Protein AF-A0A126P8B7-F1 (afdb_monomer)

Radius of gyration: 14.4 Å; Cα contacts (8 Å, |Δi|>4): 97; chains: 1; bounding box: 35×28×36 Å

Nearest PDB structures (foldseek):
  1cz9-assembly1_A-2  TM=8.798E-01  e=7.167E-05  Avian sarcoma virus
  5ejk-assembly1_B  TM=8.290E-01  e=5.301E-04  Rous sarcoma virus - Prague C
  5ejk-assembly1_E  TM=7.819E-01  e=6.008E-04  Rous sarcoma virus - Prague C
  3o4n-assembly1_A  TM=8.820E-01  e=1.971E-03  Rous sarcoma virus
  1czb-assembly1_A-2  TM=8.276E-01  e=3.684E-03  Avian sarcoma virus

Mean predicted aligned error: 3.89 Å

pLDDT: mean 91.18, std 6.67, range [53.75, 97.75]

Secondary structure (DSSP, 8-state):
-B-TTT--B------S---HHHHHHHHHHHHHHH---SEEEE-S-TTTSSHHHHHHHHHHT-EEEEPPTT-GGGGHHHHHHHHHHIIIIITTS--SSHHHHHHHHTT-

Foldseek 3Di:
DADPPPRDDLADDDDPDCALVNVLVVVVVSCVVVNQDQEDEDEPDCSLPDPSNVVSCVVSNYHYHYDDPPCCVVVVSVVVVVVCCCVVPVVVDDDPDPVVVVVVRVVD

Structure (mmCIF, N/CA/C/O backbone):
data_AF-A0A126P8B7-F1
#
_entry.id   AF-A0A126P8B7-F1
#
loop_
_atom_site.group_PDB
_atom_site.id
_atom_site.type_symbol
_atom_site.label_atom_id
_atom_site.label_alt_id
_atom_site.label_comp_id
_atom_site.label_asym_id
_atom_site.label_entity_id
_atom_site.label_seq_id
_atom_site.pdbx_PDB_ins_code
_atom_site.Cartn_x
_atom_site.Cartn_y
_atom_site.Cartn_z
_atom_site.occupancy
_atom_site.B_iso_or_equiv
_atom_site.auth_seq_id
_atom_site.auth_comp_id
_atom_site.auth_asym_id
_atom_site.auth_atom_id
_atom_site.pdbx_PDB_model_num
ATOM 1 N N . MET A 1 1 ? 0.661 -4.689 -1.214 1.00 89.94 1 MET A N 1
ATOM 2 C CA . MET A 1 1 ? -0.218 -4.990 -0.073 1.00 89.94 1 MET A CA 1
ATOM 3 C C . MET A 1 1 ? 0.000 -6.434 0.314 1.00 89.94 1 MET A C 1
ATOM 5 O O . MET A 1 1 ? 0.021 -7.289 -0.563 1.00 89.94 1 MET A O 1
ATOM 9 N N . LEU A 1 2 ? 0.225 -6.673 1.599 1.00 93.25 2 LEU A N 1
ATOM 10 C CA . LEU A 1 2 ? 0.482 -7.991 2.166 1.00 93.25 2 LEU A CA 1
ATOM 11 C C . LEU A 1 2 ? -0.589 -8.255 3.226 1.00 93.25 2 LEU A C 1
ATOM 13 O O . LEU A 1 2 ? -0.939 -7.331 3.962 1.00 93.25 2 LEU A O 1
ATOM 17 N N . ASP A 1 3 ? -1.083 -9.482 3.294 1.00 91.81 3 ASP A N 1
ATOM 18 C CA . ASP A 1 3 ? -1.909 -9.958 4.399 1.00 91.81 3 ASP A CA 1
ATOM 19 C C . ASP A 1 3 ? -1.017 -10.273 5.615 1.00 91.81 3 ASP A C 1
ATOM 21 O O . ASP A 1 3 ? 0.038 -10.897 5.477 1.00 91.81 3 ASP A O 1
ATOM 25 N N . ASP A 1 4 ? -1.397 -9.802 6.804 1.00 89.00 4 ASP A N 1
ATOM 26 C CA . ASP A 1 4 ? -0.570 -9.924 8.014 1.00 89.00 4 ASP A CA 1
ATOM 27 C C . ASP A 1 4 ? -0.703 -11.293 8.705 1.00 89.00 4 ASP A C 1
ATOM 29 O O . ASP A 1 4 ? 0.209 -11.696 9.428 1.00 89.00 4 ASP A O 1
ATOM 33 N N . ASP A 1 5 ? -1.807 -12.014 8.477 1.00 87.94 5 ASP A N 1
ATOM 34 C CA . ASP A 1 5 ? -2.090 -13.311 9.099 1.00 87.94 5 ASP A CA 1
ATOM 35 C C . ASP A 1 5 ? -1.352 -14.432 8.362 1.00 87.94 5 ASP A C 1
ATOM 37 O O . ASP A 1 5 ? -0.517 -15.143 8.930 1.00 87.94 5 ASP A O 1
ATOM 41 N N . ASN A 1 6 ? -1.589 -14.540 7.054 1.00 89.50 6 ASN A N 1
ATOM 42 C CA . ASN A 1 6 ? -1.059 -15.636 6.242 1.00 89.50 6 ASN A CA 1
ATOM 43 C C . ASN A 1 6 ? 0.162 -15.246 5.387 1.00 89.50 6 ASN A C 1
ATOM 45 O O . ASN A 1 6 ? 0.738 -16.103 4.713 1.00 89.50 6 ASN A O 1
ATOM 49 N N . ARG A 1 7 ? 0.590 -13.974 5.432 1.00 88.94 7 ARG A N 1
ATOM 50 C CA . ARG A 1 7 ? 1.718 -13.423 4.652 1.00 88.94 7 ARG A CA 1
ATOM 51 C C . ARG A 1 7 ? 1.538 -13.526 3.136 1.00 88.94 7 ARG A C 1
ATOM 53 O O . ARG A 1 7 ? 2.526 -13.509 2.400 1.00 88.94 7 ARG A O 1
ATOM 60 N N . GLN A 1 8 ? 0.302 -13.628 2.657 1.00 91.38 8 GLN A N 1
ATOM 61 C CA . GLN A 1 8 ? -0.005 -13.628 1.235 1.00 91.38 8 GLN A CA 1
ATOM 62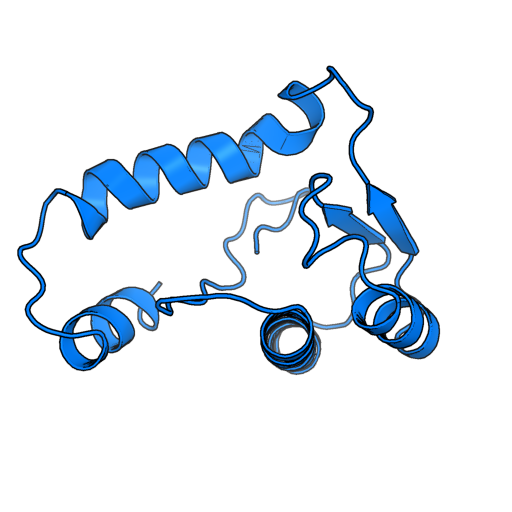 C C . GLN A 1 8 ? 0.231 -12.238 0.640 1.00 91.38 8 GLN A C 1
ATOM 64 O O . GLN A 1 8 ? -0.193 -11.217 1.187 1.00 91.38 8 GLN A O 1
ATOM 69 N N . LEU A 1 9 ? 0.886 -12.192 -0.519 1.00 91.62 9 LEU A N 1
ATOM 70 C CA . LEU A 1 9 ? 0.930 -10.985 -1.331 1.00 91.62 9 LEU A CA 1
ATOM 71 C C . LEU A 1 9 ? -0.417 -10.809 -2.036 1.00 91.62 9 LEU A C 1
ATOM 73 O O . LEU A 1 9 ? -0.832 -11.674 -2.799 1.00 91.62 9 LEU A O 1
ATOM 77 N N . LEU A 1 10 ? -1.091 -9.692 -1.769 1.00 92.06 10 LEU A N 1
ATOM 78 C CA . LEU A 1 10 ? -2.387 -9.371 -2.377 1.00 92.06 10 LEU A CA 1
ATOM 79 C C . LEU A 1 10 ? -2.227 -8.528 -3.645 1.00 92.06 10 LEU A C 1
ATOM 81 O O . LEU A 1 10 ? -3.063 -8.555 -4.535 1.00 92.06 10 LEU A O 1
ATOM 85 N N . GLY A 1 11 ? -1.143 -7.762 -3.746 1.00 91.25 11 GLY A N 1
ATOM 86 C CA . GLY A 1 11 ? -0.825 -7.064 -4.985 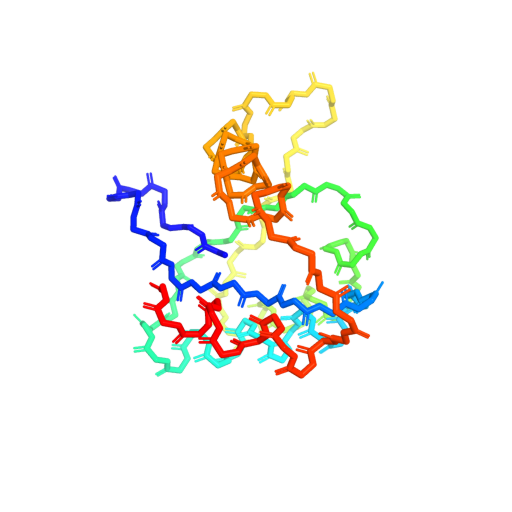1.00 91.25 11 GLY A CA 1
ATOM 87 C C . GLY A 1 11 ? 0.243 -6.000 -4.829 1.00 91.25 11 GLY A C 1
ATOM 88 O O . GLY A 1 11 ? 0.540 -5.535 -3.725 1.00 91.25 11 GLY A O 1
ATOM 89 N N . VAL A 1 12 ? 0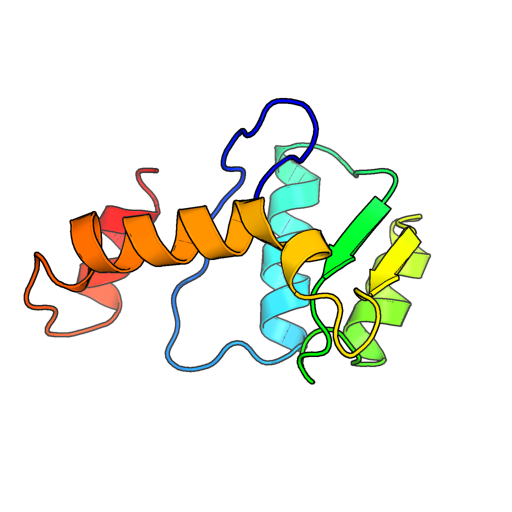.817 -5.590 -5.953 1.00 91.88 12 VAL A N 1
ATOM 90 C CA . VAL A 1 12 ? 1.871 -4.577 -6.029 1.00 91.88 12 VAL A CA 1
ATOM 91 C C . VAL A 1 12 ? 1.493 -3.558 -7.096 1.00 91.88 12 VAL A C 1
ATOM 93 O O . VAL A 1 12 ? 1.137 -3.917 -8.213 1.00 91.88 12 VAL A O 1
ATOM 96 N N . GLU A 1 13 ? 1.591 -2.276 -6.757 1.00 91.69 13 GLU A N 1
ATOM 97 C CA . GLU A 1 13 ? 1.416 -1.180 -7.709 1.00 91.69 13 GLU A CA 1
ATOM 98 C C . GLU A 1 13 ? 2.783 -0.560 -8.001 1.00 91.69 13 GLU A C 1
ATOM 100 O O . GLU A 1 13 ? 3.511 -0.207 -7.073 1.00 91.69 13 GLU A O 1
ATOM 105 N N . ILE A 1 14 ? 3.121 -0.412 -9.285 1.00 90.12 14 ILE A N 1
ATOM 106 C CA . ILE A 1 14 ? 4.348 0.264 -9.719 1.00 90.12 14 ILE A CA 1
ATOM 107 C C . ILE A 1 14 ? 4.013 1.471 -10.580 1.00 90.12 14 ILE A C 1
ATOM 109 O O . ILE A 1 14 ? 3.379 1.365 -11.637 1.00 90.12 14 ILE A O 1
ATOM 113 N N . ASP A 1 15 ? 4.532 2.613 -10.146 1.00 90.38 15 ASP A N 1
ATOM 114 C CA . ASP A 1 15 ? 4.491 3.868 -10.876 1.00 90.38 15 ASP A CA 1
ATOM 115 C C . ASP A 1 15 ? 5.660 4.775 -10.453 1.00 90.38 15 ASP A C 1
ATOM 117 O O . ASP A 1 15 ? 6.387 4.463 -9.510 1.00 90.38 15 ASP A O 1
ATOM 121 N N . PHE A 1 16 ? 5.848 5.902 -11.142 1.00 87.50 16 PHE A N 1
ATOM 122 C CA . PHE A 1 16 ? 6.860 6.898 -10.758 1.00 87.50 16 PHE A CA 1
ATOM 123 C C . PHE A 1 16 ? 6.490 7.650 -9.475 1.00 87.50 16 PHE A C 1
ATOM 125 O O . PHE A 1 16 ? 7.365 8.140 -8.765 1.00 87.50 16 PHE A O 1
ATOM 132 N N . SER A 1 17 ? 5.194 7.756 -9.183 1.00 90.00 17 SER A N 1
ATOM 133 C CA . SER A 1 17 ? 4.677 8.305 -7.936 1.00 90.00 17 SER A CA 1
ATOM 134 C C . SER A 1 17 ? 3.359 7.633 -7.565 1.00 90.00 17 SER A C 1
ATOM 136 O O . SER A 1 17 ? 2.568 7.249 -8.427 1.00 90.00 17 SER A O 1
ATOM 138 N N . LEU A 1 18 ? 3.111 7.504 -6.264 1.00 92.25 18 LEU A N 1
ATOM 139 C CA . LEU A 1 18 ? 1.888 6.915 -5.722 1.00 92.25 18 LEU A CA 1
ATOM 140 C C . LEU A 1 18 ? 1.160 7.949 -4.855 1.00 92.25 18 LEU A C 1
ATOM 142 O O . LEU A 1 18 ? 1.153 7.840 -3.633 1.00 92.25 18 LEU A O 1
ATOM 146 N N . PRO A 1 19 ? 0.550 8.987 -5.460 1.00 95.81 19 PRO A N 1
ATOM 147 C CA . PRO A 1 19 ? -0.259 9.926 -4.696 1.00 95.81 19 PRO A CA 1
ATOM 148 C C . PRO A 1 19 ? -1.450 9.202 -4.058 1.00 95.81 19 PRO A C 1
ATOM 150 O O . PRO A 1 19 ? -1.929 8.193 -4.578 1.00 95.81 19 PRO A O 1
ATOM 153 N N . ALA A 1 20 ? -2.009 9.781 -2.995 1.00 95.81 20 ALA A N 1
ATOM 154 C CA . ALA A 1 20 ? -3.160 9.234 -2.270 1.00 95.81 20 ALA A CA 1
ATOM 155 C C . ALA A 1 20 ? -4.310 8.747 -3.174 1.00 95.81 20 ALA A C 1
ATOM 157 O O . ALA A 1 20 ? -4.909 7.702 -2.937 1.00 95.81 20 ALA A O 1
ATOM 158 N N . ALA A 1 21 ? -4.613 9.483 -4.250 1.00 95.94 21 ALA A N 1
ATOM 159 C CA . ALA A 1 21 ? -5.653 9.095 -5.202 1.00 95.94 21 ALA A CA 1
ATOM 160 C C . ALA A 1 21 ? -5.354 7.768 -5.917 1.00 95.94 21 ALA A C 1
ATOM 162 O O . ALA A 1 21 ? -6.270 6.980 -6.148 1.00 95.94 21 ALA A O 1
ATOM 163 N N . ARG A 1 22 ? -4.082 7.516 -6.244 1.00 95.38 22 ARG A N 1
ATOM 164 C CA . ARG A 1 22 ? -3.642 6.263 -6.856 1.00 95.38 22 ARG A CA 1
ATOM 165 C C . ARG A 1 22 ? -3.680 5.122 -5.846 1.00 95.38 22 ARG A C 1
ATOM 167 O O . ARG A 1 22 ? -4.199 4.064 -6.179 1.00 95.38 22 ARG A O 1
ATOM 174 N N . VAL A 1 23 ? -3.232 5.369 -4.614 1.00 95.69 23 VAL A N 1
ATOM 175 C CA . VAL A 1 23 ? -3.303 4.395 -3.512 1.00 95.69 23 VAL A CA 1
ATOM 176 C C . VAL A 1 23 ? -4.742 3.931 -3.290 1.00 95.69 23 VAL A C 1
ATOM 178 O O . VAL A 1 23 ? -5.009 2.734 -3.335 1.00 95.69 23 VAL A O 1
ATOM 181 N N . VAL A 1 24 ? -5.689 4.864 -3.149 1.00 96.94 24 VAL A N 1
ATOM 182 C CA . VAL A 1 24 ? -7.117 4.546 -2.983 1.00 96.94 24 VAL A CA 1
ATOM 183 C C . VAL A 1 24 ? -7.663 3.732 -4.158 1.00 96.94 24 VAL A C 1
ATOM 185 O O . VAL A 1 24 ? -8.414 2.781 -3.950 1.00 96.94 24 VAL A O 1
ATOM 188 N N . GLN A 1 25 ? -7.276 4.060 -5.395 1.00 96.06 25 GLN A N 1
ATOM 189 C CA . GLN A 1 25 ? -7.700 3.298 -6.570 1.00 96.06 25 GLN A CA 1
ATOM 190 C C . GLN A 1 25 ? -7.192 1.851 -6.529 1.00 96.06 25 GLN A C 1
ATOM 192 O O . GLN A 1 25 ? -7.963 0.931 -6.797 1.00 96.06 25 GLN A O 1
ATOM 197 N N . THR A 1 26 ? -5.917 1.643 -6.199 1.00 95.00 26 THR A N 1
ATOM 198 C CA . THR A 1 26 ? -5.339 0.300 -6.073 1.00 95.00 26 THR A CA 1
ATOM 199 C C . THR A 1 26 ? -6.001 -0.471 -4.933 1.00 95.00 26 THR A C 1
ATOM 201 O O . THR A 1 26 ? -6.421 -1.604 -5.144 1.00 95.00 26 THR A O 1
ATOM 204 N N . LEU A 1 27 ? -6.170 0.142 -3.758 1.00 95.81 27 LEU A N 1
ATOM 205 C CA . LEU A 1 27 ? -6.819 -0.508 -2.616 1.00 95.81 27 LEU A CA 1
ATOM 206 C C . LEU A 1 27 ? -8.273 -0.883 -2.910 1.00 95.81 27 LEU A C 1
ATOM 208 O O . LEU A 1 27 ? -8.688 -1.975 -2.550 1.00 95.81 27 LEU A O 1
ATOM 212 N N . THR A 1 28 ? -9.021 -0.033 -3.620 1.00 96.88 28 THR A N 1
ATOM 213 C CA . THR A 1 28 ? -10.397 -0.351 -4.042 1.00 96.88 28 THR A CA 1
ATOM 214 C C . THR A 1 28 ? -10.427 -1.628 -4.882 1.00 96.88 28 THR A C 1
ATOM 216 O O . THR A 1 28 ? -11.181 -2.540 -4.574 1.00 96.88 28 THR A O 1
ATOM 219 N N . ARG A 1 29 ? -9.538 -1.752 -5.879 1.00 95.50 29 ARG A N 1
ATOM 220 C CA . ARG A 1 29 ? -9.455 -2.964 -6.715 1.00 95.50 29 ARG A CA 1
ATOM 221 C C . ARG A 1 29 ? -9.086 -4.210 -5.911 1.00 95.50 29 ARG A C 1
ATOM 223 O O . ARG A 1 29 ? -9.596 -5.288 -6.191 1.00 95.50 29 ARG A O 1
ATOM 230 N N . LEU A 1 30 ? -8.181 -4.070 -4.942 1.00 94.56 30 LEU A N 1
ATOM 231 C CA . LEU A 1 30 ? -7.777 -5.182 -4.081 1.00 94.56 30 LEU A CA 1
ATOM 232 C C . LEU A 1 30 ? -8.916 -5.621 -3.163 1.00 94.56 30 LEU A C 1
ATOM 234 O O . LEU A 1 30 ? -9.128 -6.819 -3.011 1.00 94.56 30 LEU A O 1
ATOM 238 N N . VAL A 1 31 ? -9.672 -4.673 -2.609 1.00 95.06 31 VAL A N 1
ATOM 239 C CA . VAL A 1 31 ? -10.877 -4.952 -1.818 1.00 95.06 31 VAL A CA 1
ATOM 240 C C . VAL A 1 31 ? -11.946 -5.639 -2.667 1.00 95.06 31 VAL A C 1
ATOM 242 O O . VAL A 1 31 ? -12.535 -6.615 -2.212 1.00 95.06 31 VAL A O 1
ATOM 245 N N . ASP A 1 32 ? -12.153 -5.201 -3.910 1.00 95.25 32 ASP A N 1
ATOM 246 C CA . ASP A 1 32 ? -13.112 -5.834 -4.823 1.00 95.25 32 ASP A CA 1
ATOM 247 C C . ASP A 1 32 ? -12.736 -7.295 -5.140 1.00 95.25 32 ASP A C 1
ATOM 249 O O . ASP A 1 32 ? -13.615 -8.140 -5.303 1.00 95.25 32 ASP A O 1
ATOM 253 N N . TYR A 1 33 ? -11.437 -7.604 -5.229 1.00 93.94 33 TYR A N 1
ATOM 254 C CA . TYR A 1 33 ? -10.950 -8.933 -5.613 1.00 93.94 33 TYR A CA 1
ATOM 255 C C . TYR A 1 33 ? -10.760 -9.895 -4.428 1.00 93.94 33 TYR A C 1
ATOM 257 O O . TYR A 1 33 ? -11.081 -11.077 -4.537 1.00 93.94 33 TYR A O 1
ATOM 265 N N . HIS A 1 34 ? -10.242 -9.410 -3.297 1.00 93.31 34 HIS A N 1
ATOM 266 C CA . HIS A 1 34 ? -9.913 -10.230 -2.122 1.00 93.31 34 HIS A CA 1
ATOM 267 C C . HIS A 1 34 ? -10.931 -10.116 -0.981 1.00 93.31 34 HIS A C 1
ATOM 269 O O . HIS A 1 34 ? -10.891 -10.914 -0.045 1.00 93.31 34 HIS A O 1
ATOM 275 N N . GLY A 1 35 ? -11.844 -9.147 -1.050 1.00 93.31 35 GLY A N 1
ATOM 276 C CA . GLY A 1 35 ? -12.749 -8.791 0.037 1.00 93.31 35 GLY A CA 1
ATOM 277 C C . GLY A 1 35 ? -12.222 -7.644 0.904 1.00 93.31 35 GLY A C 1
ATOM 278 O O . GLY A 1 35 ? -11.045 -7.281 0.879 1.00 93.31 35 GLY A O 1
ATOM 279 N N . CYS A 1 36 ? -13.131 -7.047 1.679 1.00 95.06 36 CYS A N 1
ATOM 280 C CA . CYS A 1 36 ? -12.830 -5.903 2.536 1.00 95.06 36 CYS A CA 1
ATOM 281 C C . CYS A 1 36 ? -12.191 -6.356 3.863 1.00 95.06 36 CYS A C 1
ATOM 283 O O . CYS A 1 36 ? -12.824 -7.120 4.600 1.00 95.06 36 CYS A O 1
ATOM 285 N N . PRO A 1 37 ? -10.967 -5.907 4.199 1.00 95.44 37 PRO A N 1
ATOM 286 C CA . PRO A 1 37 ? -10.345 -6.234 5.475 1.00 95.44 37 PRO A CA 1
ATOM 287 C C . PRO A 1 37 ? -10.962 -5.411 6.612 1.00 95.44 37 PRO A C 1
ATOM 289 O O . PRO A 1 37 ? -11.429 -4.295 6.411 1.00 95.44 37 PRO A O 1
ATOM 292 N N . ALA A 1 38 ? -10.885 -5.9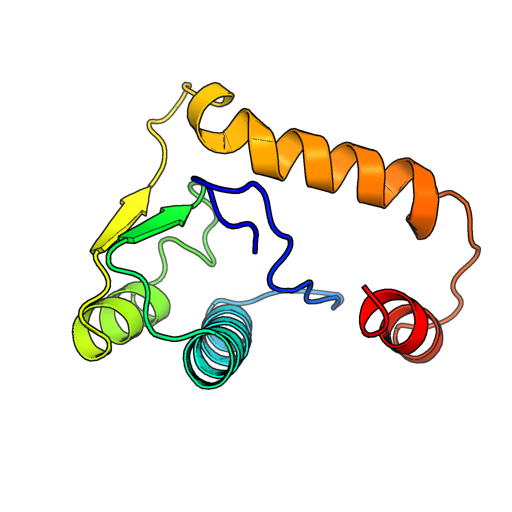06 7.848 1.00 95.75 38 ALA A N 1
ATOM 293 C CA . ALA A 1 38 ? -11.326 -5.121 9.006 1.00 95.75 38 ALA A CA 1
ATOM 294 C C . ALA A 1 38 ? -10.387 -3.936 9.308 1.00 95.75 38 ALA A C 1
ATOM 296 O O . ALA A 1 38 ? -10.816 -2.909 9.836 1.00 95.75 38 ALA A O 1
ATOM 297 N N . GLN A 1 39 ? -9.093 -4.086 9.008 1.00 95.69 39 GLN A N 1
ATOM 298 C CA . GLN A 1 39 ? -8.063 -3.105 9.339 1.00 95.69 39 GLN A CA 1
ATOM 299 C C . GLN A 1 39 ? -7.004 -3.013 8.239 1.00 95.69 39 GLN A C 1
ATOM 301 O O . GLN A 1 39 ? -6.667 -4.013 7.605 1.00 95.69 39 GLN A O 1
ATOM 306 N N . LEU A 1 40 ? -6.438 -1.820 8.056 1.00 95.50 40 LEU A N 1
ATOM 307 C CA . LEU A 1 40 ? -5.288 -1.574 7.190 1.00 95.50 40 LEU A CA 1
ATOM 308 C C . LEU A 1 40 ? -4.178 -0.915 8.007 1.00 95.50 40 LEU A C 1
ATOM 310 O O . LEU A 1 40 ? -4.371 0.172 8.550 1.00 95.50 40 LEU A O 1
ATOM 314 N N . ARG A 1 41 ? -3.003 -1.548 8.061 1.00 95.06 41 ARG A N 1
ATOM 315 C CA . ARG A 1 41 ? -1.815 -0.968 8.691 1.00 95.06 41 ARG A CA 1
ATOM 316 C C . ARG A 1 41 ? -0.924 -0.306 7.646 1.00 95.06 41 ARG A C 1
ATOM 318 O O . ARG A 1 41 ? -0.574 -0.943 6.655 1.00 95.06 41 ARG A O 1
ATOM 325 N N . THR A 1 42 ? -0.535 0.944 7.879 1.00 94.19 42 THR A N 1
ATOM 326 C CA . THR A 1 42 ? 0.343 1.707 6.976 1.00 94.19 42 THR A CA 1
ATOM 327 C C . THR A 1 42 ? 1.438 2.427 7.751 1.00 94.19 42 THR A C 1
ATOM 329 O O . THR A 1 42 ? 1.336 2.632 8.964 1.00 94.19 42 THR A O 1
ATOM 332 N N . ASP A 1 43 ? 2.491 2.841 7.050 1.00 91.56 43 ASP A N 1
ATOM 333 C CA . ASP A 1 43 ? 3.443 3.791 7.611 1.00 91.56 43 ASP A CA 1
ATOM 334 C C . ASP A 1 43 ? 2.857 5.218 7.653 1.00 91.56 43 ASP A C 1
ATOM 336 O O . ASP A 1 43 ? 1.666 5.437 7.411 1.00 91.56 43 ASP A O 1
ATOM 340 N N . ASN A 1 44 ? 3.703 6.184 8.008 1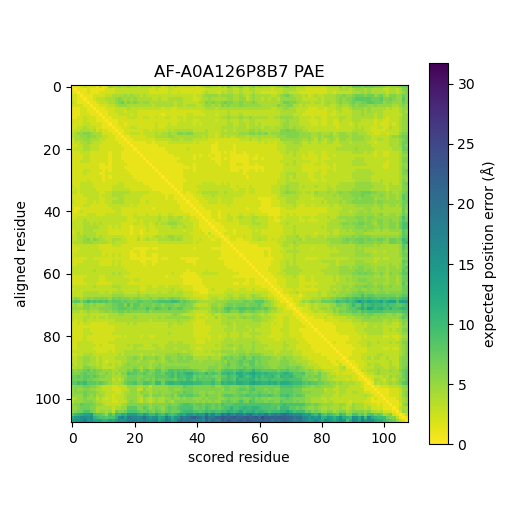.00 92.12 44 ASN A N 1
ATOM 341 C CA . ASN A 1 44 ? 3.340 7.594 8.123 1.00 92.12 44 ASN A CA 1
ATOM 342 C C . ASN A 1 44 ? 3.615 8.393 6.831 1.00 92.12 44 ASN A C 1
ATOM 344 O O . ASN A 1 44 ? 3.862 9.598 6.891 1.00 92.12 44 ASN A O 1
ATOM 348 N N . GLY A 1 45 ? 3.621 7.739 5.667 1.00 91.75 45 GLY A N 1
ATOM 349 C CA . GLY A 1 45 ? 3.760 8.401 4.375 1.00 91.75 45 GLY A CA 1
ATOM 350 C C . GLY A 1 45 ? 2.611 9.387 4.108 1.00 91.75 45 GLY A C 1
ATOM 351 O O . GLY A 1 45 ? 1.471 9.144 4.523 1.00 91.75 45 GLY A O 1
ATOM 352 N N . PRO A 1 46 ? 2.866 10.516 3.422 1.00 93.38 46 PRO A N 1
ATOM 353 C CA . PRO A 1 46 ? 1.842 11.526 3.139 1.00 93.38 46 PRO A CA 1
ATOM 354 C C . PRO A 1 46 ? 0.666 10.984 2.312 1.00 93.38 46 PRO A C 1
ATOM 356 O O . PRO A 1 46 ? -0.463 11.452 2.450 1.00 93.38 46 PRO A O 1
ATOM 359 N N . GLU A 1 47 ? 0.899 9.978 1.472 1.00 93.94 47 GLU A N 1
ATOM 360 C CA . GLU A 1 47 ? -0.138 9.259 0.739 1.00 93.94 47 GLU A CA 1
ATOM 361 C C . GLU A 1 47 ? -1.090 8.491 1.671 1.00 93.94 47 GLU A C 1
ATOM 363 O O . GLU A 1 47 ? -2.287 8.404 1.377 1.00 93.94 47 GLU A O 1
ATOM 368 N N . PHE A 1 48 ? -0.593 8.022 2.821 1.00 93.00 48 PHE A N 1
ATOM 369 C CA . PHE A 1 48 ? -1.338 7.223 3.794 1.00 93.00 48 PHE A CA 1
ATOM 370 C C . PHE A 1 48 ? -1.953 8.037 4.938 1.00 93.00 48 PHE A C 1
ATOM 372 O O . PHE A 1 48 ? -2.943 7.608 5.521 1.00 93.00 48 PHE A O 1
ATOM 379 N N . ILE A 1 49 ? -1.424 9.223 5.253 1.00 92.31 49 ILE A N 1
ATOM 380 C CA . ILE A 1 49 ? -2.041 10.161 6.221 1.00 92.31 49 ILE A CA 1
ATOM 381 C C . ILE A 1 49 ? -3.046 11.106 5.523 1.00 92.31 49 ILE A C 1
ATOM 383 O O . ILE A 1 49 ? -3.633 12.003 6.122 1.00 92.31 49 ILE A O 1
ATOM 387 N N . SER A 1 50 ? -3.278 10.930 4.223 1.00 94.75 50 SER A N 1
ATOM 388 C CA . SER A 1 50 ? -4.175 11.800 3.464 1.00 94.75 50 SER A CA 1
ATOM 389 C C . SER A 1 50 ? -5.648 11.663 3.883 1.00 94.75 50 SER A C 1
ATOM 391 O O . SER A 1 50 ? -6.162 10.554 4.031 1.00 94.75 50 SER A O 1
ATOM 393 N N . ASN A 1 51 ? -6.378 12.787 3.930 1.00 96.00 51 ASN A N 1
ATOM 394 C CA . ASN A 1 51 ? -7.838 12.786 4.142 1.00 96.00 51 ASN A CA 1
ATOM 395 C C . ASN A 1 51 ? -8.564 11.872 3.151 1.00 96.00 51 ASN A C 1
ATOM 397 O O . ASN A 1 51 ? -9.544 11.224 3.493 1.00 96.00 51 ASN A O 1
ATOM 401 N N . ARG A 1 52 ? -8.054 11.787 1.919 1.00 96.19 52 ARG A N 1
ATOM 402 C CA . ARG A 1 52 ? -8.637 10.950 0.872 1.00 96.19 52 ARG A CA 1
ATOM 403 C C . ARG A 1 52 ? -8.617 9.466 1.237 1.00 96.19 52 ARG A C 1
ATOM 405 O O . ARG A 1 52 ? -9.585 8.772 0.935 1.00 96.19 52 ARG A O 1
ATOM 412 N N . LEU A 1 53 ? -7.526 8.979 1.833 1.00 96.31 53 LEU A N 1
ATOM 413 C CA . LEU A 1 53 ? -7.456 7.592 2.280 1.00 96.31 53 LEU A CA 1
ATOM 414 C C . LEU A 1 53 ? -8.365 7.370 3.491 1.00 96.31 53 LEU A C 1
ATOM 416 O O . LEU A 1 53 ? -9.087 6.378 3.506 1.00 96.31 53 LEU A O 1
ATOM 420 N N . SER A 1 54 ? -8.388 8.309 4.441 1.00 96.31 54 SER A N 1
ATOM 421 C CA . SER A 1 54 ? -9.271 8.252 5.615 1.00 96.31 54 SER A CA 1
ATOM 422 C C . SER A 1 54 ? -10.748 8.177 5.228 1.00 96.31 54 SER A C 1
ATOM 424 O O . SER A 1 54 ? -11.433 7.239 5.623 1.00 96.31 54 SER A O 1
ATOM 426 N N . GLU A 1 55 ? -11.221 9.080 4.365 1.00 97.75 55 GLU A N 1
ATOM 427 C CA . GLU A 1 55 ? -12.604 9.081 3.867 1.00 97.75 55 GLU A CA 1
ATOM 428 C C . GLU A 1 55 ? -12.958 7.792 3.115 1.00 97.75 55 GLU A C 1
ATOM 430 O O . GLU A 1 55 ? -14.094 7.319 3.170 1.00 97.75 55 GLU A O 1
ATOM 435 N N . TRP A 1 56 ? -12.007 7.232 2.363 1.00 97.75 56 TRP A N 1
ATOM 436 C CA . TRP A 1 56 ? -12.212 5.956 1.685 1.00 97.75 56 TRP A CA 1
ATOM 437 C C . TRP A 1 56 ? -12.305 4.801 2.687 1.00 97.75 56 TRP A C 1
ATOM 439 O O . TRP A 1 56 ? -13.237 4.006 2.587 1.00 97.75 56 TRP A O 1
ATOM 449 N N . GLY A 1 57 ? -11.399 4.735 3.666 1.00 96.88 57 GLY A N 1
ATOM 450 C CA . GLY A 1 57 ? -11.396 3.701 4.702 1.00 96.88 57 GLY A CA 1
ATOM 451 C C . GLY A 1 57 ? -12.692 3.705 5.509 1.00 96.88 57 GLY A C 1
ATOM 452 O O . GLY A 1 57 ? -13.334 2.666 5.636 1.00 96.88 57 GLY A O 1
ATOM 453 N N . GLU A 1 58 ? -13.150 4.884 5.935 1.00 96.94 58 GLU A N 1
ATOM 454 C CA . GLU A 1 58 ? -14.432 5.056 6.629 1.00 96.94 58 GLU A CA 1
ATOM 455 C C . GLU A 1 58 ? -15.617 4.540 5.800 1.00 96.94 58 GLU A C 1
ATOM 457 O O . GLU A 1 58 ? -16.450 3.795 6.314 1.00 96.94 58 GLU A O 1
ATOM 462 N N . LYS A 1 59 ? -15.674 4.868 4.501 1.00 97.25 59 LYS A N 1
ATOM 463 C CA . LYS A 1 59 ? -16.739 4.390 3.598 1.00 97.25 59 LYS A CA 1
ATOM 464 C C . LYS A 1 59 ? -16.732 2.876 3.407 1.00 97.25 59 LYS A C 1
ATOM 466 O O . LYS A 1 59 ? -17.796 2.295 3.224 1.00 97.25 59 LYS A O 1
ATOM 471 N N . GLN A 1 60 ? -15.555 2.256 3.415 1.00 96.62 60 GLN A N 1
ATOM 472 C CA . GLN A 1 60 ? -15.406 0.804 3.289 1.00 96.62 60 GLN A CA 1
ATOM 473 C C . GLN A 1 60 ? -15.581 0.066 4.628 1.00 96.62 60 GLN A C 1
ATOM 475 O O . GLN A 1 60 ? -15.630 -1.161 4.640 1.00 96.62 60 GLN A O 1
ATOM 480 N N . GLY A 1 61 ? -15.678 0.787 5.753 1.00 96.69 61 GLY A N 1
ATOM 481 C CA . GLY A 1 61 ? -15.698 0.194 7.092 1.00 96.69 61 GLY A CA 1
ATOM 482 C C . GLY A 1 61 ? -14.337 -0.349 7.544 1.00 96.69 61 GLY A C 1
ATOM 483 O O . GLY A 1 61 ? -14.285 -1.226 8.403 1.00 96.69 61 GLY A O 1
ATOM 484 N N . ILE A 1 62 ? -13.242 0.156 6.969 1.00 97.19 62 ILE A N 1
ATOM 485 C CA . ILE A 1 62 ? -11.868 -0.265 7.255 1.00 97.19 62 ILE A CA 1
ATOM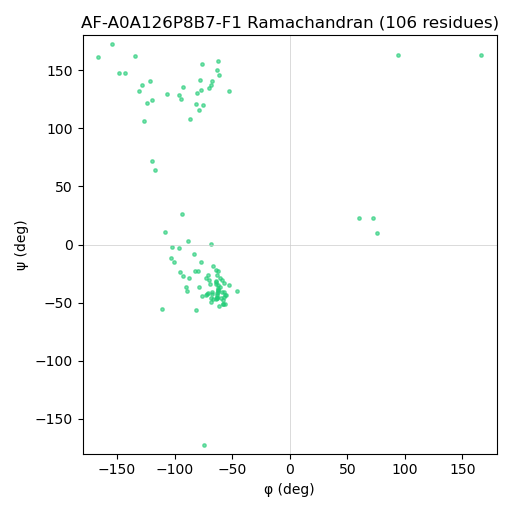 486 C C . ILE A 1 62 ? -11.264 0.662 8.309 1.00 97.19 62 ILE A C 1
ATOM 488 O O . ILE A 1 62 ? -11.179 1.876 8.114 1.00 97.19 62 ILE A O 1
ATOM 492 N N . MET A 1 63 ? -10.757 0.091 9.400 1.00 96.69 63 MET A N 1
ATOM 493 C CA . MET A 1 63 ? -9.984 0.848 10.383 1.00 96.69 63 MET A CA 1
ATOM 494 C C . MET A 1 63 ? -8.550 1.065 9.884 1.00 96.69 63 MET A C 1
ATOM 496 O O . MET A 1 63 ? -7.783 0.112 9.735 1.00 96.69 63 MET A O 1
ATOM 500 N N . LEU A 1 64 ? -8.168 2.320 9.652 1.00 95.94 64 LEU A N 1
ATOM 501 C CA . LEU A 1 64 ? -6.786 2.673 9.326 1.00 95.94 64 LEU A CA 1
ATOM 502 C C . LEU A 1 64 ? -5.939 2.742 10.601 1.00 95.94 64 LEU A C 1
ATOM 504 O O . LEU A 1 64 ? -6.311 3.402 11.570 1.00 95.94 64 LEU A O 1
ATOM 508 N N . HIS A 1 65 ? -4.789 2.073 10.592 1.00 94.50 65 HIS A N 1
ATOM 509 C CA . HIS A 1 65 ? -3.847 2.050 11.703 1.00 94.50 65 HIS A CA 1
ATOM 510 C C . HIS A 1 65 ? -2.446 2.455 11.233 1.00 94.50 65 HIS A C 1
ATOM 512 O O . HIS A 1 65 ? -1.720 1.669 10.621 1.00 94.50 65 HIS A O 1
ATOM 518 N N . TRP A 1 66 ? -2.019 3.664 11.583 1.00 93.94 66 TRP A N 1
ATOM 519 C CA . TRP A 1 66 ? -0.654 4.116 11.319 1.00 93.94 66 TRP A CA 1
ATOM 520 C C . TRP A 1 66 ? 0.327 3.519 12.329 1.00 93.94 66 TRP A C 1
ATOM 522 O O . TRP A 1 66 ? 0.021 3.387 13.518 1.00 93.94 66 TRP A O 1
ATOM 532 N N . ILE A 1 67 ? 1.522 3.143 11.873 1.00 93.38 67 ILE A N 1
ATOM 533 C CA . ILE A 1 67 ? 2.583 2.718 12.792 1.00 93.38 67 ILE A CA 1
ATOM 534 C C . ILE A 1 67 ? 2.985 3.868 13.721 1.00 93.38 67 ILE A C 1
ATOM 536 O O . ILE A 1 67 ? 2.967 5.043 13.349 1.00 93.38 67 ILE A O 1
ATOM 540 N N . GLN A 1 68 ? 3.420 3.527 14.929 1.00 92.44 68 GLN A N 1
ATOM 541 C CA . GLN A 1 68 ? 3.912 4.515 15.878 1.00 92.44 68 GLN A CA 1
ATOM 542 C C . GLN A 1 68 ? 5.237 5.122 15.381 1.00 92.44 68 GLN A C 1
ATOM 544 O O . GLN A 1 68 ? 6.129 4.383 14.941 1.00 92.44 68 GLN A O 1
ATOM 549 N N . PRO A 1 69 ? 5.422 6.451 15.490 1.00 88.00 69 PRO A N 1
ATOM 550 C CA . PRO A 1 69 ? 6.702 7.084 15.200 1.00 88.00 69 PRO A CA 1
ATOM 551 C C . PRO A 1 69 ? 7.844 6.428 15.989 1.00 88.00 69 PRO A C 1
ATOM 553 O O . PRO A 1 69 ? 7.736 6.187 17.190 1.00 88.00 69 PRO A O 1
ATOM 556 N N . GLY A 1 70 ? 8.942 6.100 15.305 1.00 86.31 70 GLY A N 1
ATOM 557 C CA . GLY A 1 70 ? 10.091 5.427 15.922 1.00 86.31 70 GLY A CA 1
ATOM 558 C C . GLY A 1 70 ? 9.904 3.926 16.197 1.00 86.31 70 GLY A C 1
ATOM 559 O O . GLY A 1 70 ? 10.759 3.327 16.850 1.00 86.31 70 GLY A O 1
ATOM 560 N N . LYS A 1 71 ? 8.833 3.290 15.695 1.00 89.50 71 LYS A N 1
ATOM 561 C CA . LYS A 1 71 ? 8.595 1.835 15.797 1.00 89.50 71 LYS A CA 1
ATOM 562 C C . LYS A 1 71 ? 8.555 1.149 14.418 1.00 89.50 71 LYS A C 1
ATOM 564 O O . LYS A 1 71 ? 7.538 0.560 14.054 1.00 89.50 71 LYS A O 1
ATOM 569 N N . PRO A 1 72 ? 9.668 1.145 13.657 1.00 80.06 72 PRO A N 1
ATOM 570 C CA . PRO A 1 72 ? 9.708 0.569 12.305 1.00 80.06 72 PRO A CA 1
ATOM 571 C C . PRO A 1 72 ? 9.410 -0.938 12.276 1.00 80.06 72 PRO A C 1
ATOM 573 O O . PRO A 1 72 ? 8.957 -1.468 11.266 1.00 80.06 72 PRO A O 1
ATOM 576 N N . THR A 1 73 ? 9.601 -1.643 13.395 1.00 87.12 73 THR A N 1
ATOM 577 C CA . THR A 1 73 ? 9.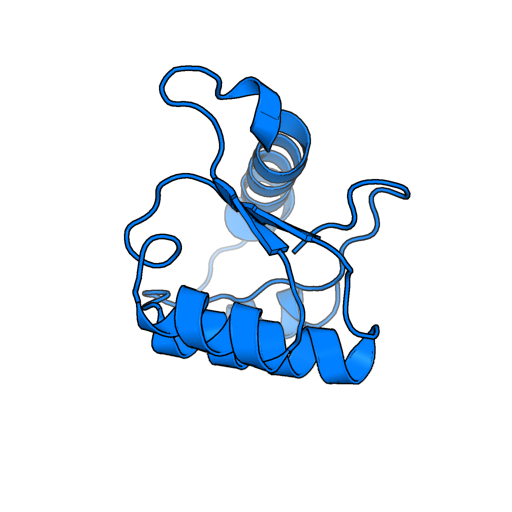317 -3.079 13.505 1.00 87.12 73 THR A CA 1
ATOM 578 C C . THR A 1 73 ? 7.837 -3.422 13.328 1.00 87.12 73 THR A C 1
ATOM 580 O O . THR A 1 73 ? 7.533 -4.543 12.931 1.00 87.12 73 THR A O 1
ATOM 583 N N . GLN A 1 74 ? 6.918 -2.471 13.537 1.00 88.50 74 GLN A N 1
ATOM 584 C CA . GLN A 1 74 ? 5.487 -2.665 13.265 1.00 88.50 74 GLN A CA 1
ATOM 585 C C . GLN A 1 74 ? 5.186 -2.836 11.766 1.00 88.50 74 GLN A C 1
ATOM 587 O O . GLN A 1 74 ? 4.137 -3.366 11.413 1.00 88.50 74 GLN A O 1
ATOM 592 N N . ASN A 1 75 ? 6.112 -2.436 10.888 1.00 90.88 75 ASN A N 1
ATOM 593 C CA . ASN A 1 75 ? 6.005 -2.604 9.440 1.00 90.88 75 ASN A CA 1
ATOM 594 C C . ASN A 1 75 ? 6.974 -3.668 8.887 1.00 90.88 75 ASN A C 1
ATOM 596 O O . ASN A 1 75 ? 7.153 -3.782 7.678 1.00 90.88 75 ASN A O 1
ATOM 600 N N . ALA A 1 76 ? 7.622 -4.462 9.748 1.00 90.75 76 ALA A N 1
ATOM 601 C CA . ALA A 1 76 ? 8.772 -5.283 9.358 1.00 90.75 76 ALA A CA 1
ATOM 602 C C . ALA A 1 76 ? 8.498 -6.260 8.201 1.00 90.75 76 ALA A C 1
ATOM 604 O O . ALA A 1 76 ? 9.398 -6.526 7.404 1.00 90.75 76 ALA A O 1
ATOM 605 N N . TYR A 1 77 ? 7.279 -6.798 8.088 1.00 90.94 77 TYR A N 1
ATOM 606 C CA . TYR A 1 77 ? 6.944 -7.743 7.022 1.00 90.94 77 TYR A CA 1
ATOM 607 C C . TYR A 1 77 ? 6.920 -7.094 5.642 1.00 90.94 77 TYR A C 1
ATOM 609 O O . TYR A 1 77 ? 7.569 -7.607 4.730 1.00 90.94 77 TYR A O 1
ATOM 617 N N . ILE A 1 78 ? 6.232 -5.959 5.491 1.00 91.38 78 ILE A N 1
ATOM 618 C CA . ILE A 1 78 ? 6.195 -5.266 4.202 1.00 91.38 78 ILE A CA 1
ATOM 619 C C . ILE A 1 78 ? 7.563 -4.661 3.873 1.00 91.38 78 ILE A C 1
ATOM 621 O O . ILE A 1 78 ? 7.978 -4.725 2.723 1.00 91.38 78 ILE A O 1
ATOM 625 N N . GLU A 1 79 ? 8.326 -4.192 4.867 1.00 91.81 79 GLU A N 1
ATOM 626 C CA . GLU A 1 79 ? 9.703 -3.724 4.648 1.00 91.81 79 GLU A CA 1
ATOM 627 C C . GLU A 1 79 ? 10.618 -4.846 4.151 1.00 91.81 79 GLU A C 1
ATOM 629 O O . GLU A 1 79 ? 11.385 -4.675 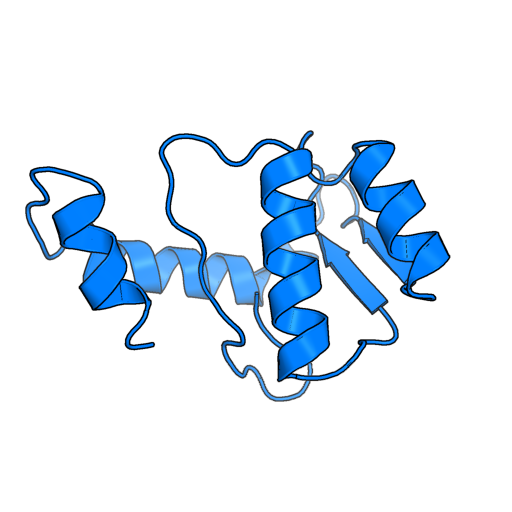3.200 1.00 91.81 79 GLU A O 1
ATOM 634 N N . ARG A 1 80 ? 10.514 -6.037 4.754 1.00 92.81 80 ARG A N 1
ATOM 635 C CA . ARG A 1 80 ? 11.256 -7.216 4.300 1.00 92.81 80 ARG A CA 1
ATOM 636 C C . ARG A 1 80 ? 10.846 -7.612 2.884 1.00 92.81 80 ARG A C 1
ATOM 638 O O . ARG A 1 80 ? 11.731 -7.884 2.072 1.00 92.81 80 ARG A O 1
ATOM 645 N N . PHE A 1 81 ? 9.545 -7.636 2.592 1.00 91.94 81 PHE A N 1
ATOM 646 C CA . PHE A 1 81 ? 9.035 -7.910 1.250 1.00 91.94 81 PHE A CA 1
ATOM 647 C C . PHE A 1 81 ? 9.586 -6.901 0.241 1.00 91.94 81 PHE A C 1
ATOM 649 O O . PHE A 1 81 ? 10.197 -7.313 -0.737 1.00 91.94 81 PHE A O 1
ATOM 656 N N . ASN A 1 82 ? 9.471 -5.599 0.512 1.00 90.75 82 ASN A N 1
ATOM 657 C CA . ASN A 1 82 ? 9.983 -4.534 -0.350 1.00 90.75 82 ASN A CA 1
ATOM 658 C C . ASN A 1 82 ? 11.490 -4.684 -0.596 1.00 90.75 82 ASN A C 1
ATOM 660 O O . ASN A 1 82 ? 11.963 -4.502 -1.719 1.00 90.75 82 ASN A O 1
ATOM 664 N N . GLY A 1 83 ? 12.250 -5.053 0.439 1.00 93.06 83 GLY A N 1
ATOM 665 C CA . GLY A 1 83 ? 13.679 -5.327 0.330 1.00 93.06 83 GLY A CA 1
ATOM 666 C C . GLY A 1 83 ? 14.001 -6.515 -0.582 1.00 93.06 83 GLY A C 1
ATOM 667 O O . GLY A 1 83 ? 14.902 -6.407 -1.413 1.00 93.06 83 GLY A O 1
ATOM 668 N N . SER A 1 84 ? 13.284 -7.634 -0.445 1.00 92.75 84 SER A N 1
ATOM 669 C CA . SER A 1 84 ? 13.442 -8.795 -1.336 1.00 92.75 84 SER A CA 1
ATOM 670 C C . SER A 1 84 ? 12.982 -8.485 -2.755 1.00 92.75 84 SER A C 1
ATOM 672 O O . SER A 1 84 ? 13.741 -8.700 -3.689 1.00 92.75 84 SER A O 1
ATOM 674 N N . PHE A 1 85 ? 11.809 -7.878 -2.920 1.00 91.25 85 PHE A N 1
ATOM 675 C CA . PHE A 1 85 ? 11.263 -7.477 -4.213 1.00 91.25 85 PHE A CA 1
ATOM 676 C C . PHE A 1 85 ? 12.222 -6.563 -4.986 1.00 91.25 85 PHE A C 1
ATOM 678 O O . PHE A 1 85 ? 12.465 -6.768 -6.175 1.00 91.25 85 PHE A O 1
ATOM 685 N N . ARG A 1 86 ? 12.837 -5.588 -4.303 1.00 91.38 86 ARG A N 1
ATOM 686 C CA . ARG A 1 86 ? 13.848 -4.724 -4.915 1.00 91.38 86 ARG A CA 1
ATOM 687 C C . ARG A 1 86 ? 15.059 -5.524 -5.391 1.00 91.38 86 ARG A C 1
ATOM 689 O O . ARG A 1 86 ? 15.399 -5.432 -6.559 1.00 91.38 86 ARG A O 1
ATOM 696 N N . ARG A 1 87 ? 15.669 -6.336 -4.525 1.00 92.44 87 ARG A N 1
ATOM 697 C CA . ARG A 1 87 ? 16.894 -7.075 -4.878 1.00 92.44 87 ARG A CA 1
ATOM 698 C C . ARG A 1 87 ? 16.667 -8.155 -5.933 1.00 92.44 87 ARG A C 1
ATOM 700 O O . ARG A 1 87 ? 17.498 -8.341 -6.811 1.00 92.44 87 ARG A O 1
ATOM 707 N N . GLU A 1 88 ? 15.577 -8.900 -5.805 1.00 89.25 88 GLU A N 1
ATOM 708 C CA . GLU A 1 88 ? 15.337 -10.120 -6.579 1.00 89.25 88 GLU A CA 1
ATOM 709 C C . GLU A 1 88 ? 14.665 -9.828 -7.922 1.00 89.25 88 GLU A C 1
ATOM 711 O O . GLU A 1 88 ? 14.903 -10.548 -8.888 1.00 89.25 88 GLU A O 1
ATOM 716 N N . LEU A 1 89 ? 13.868 -8.756 -8.011 1.00 88.44 89 LEU A N 1
ATOM 717 C CA . LEU A 1 89 ? 13.213 -8.363 -9.255 1.00 88.44 89 LEU A CA 1
ATOM 718 C C . LEU A 1 89 ? 13.784 -7.065 -9.816 1.00 88.44 89 LEU A C 1
ATOM 720 O O . LEU A 1 89 ? 14.205 -7.047 -10.973 1.00 88.44 89 LEU A O 1
ATOM 724 N N . LEU A 1 90 ? 13.783 -5.984 -9.027 1.00 87.19 90 LEU A N 1
ATOM 725 C CA . LEU A 1 90 ? 14.066 -4.657 -9.574 1.00 87.19 90 LEU A CA 1
ATOM 726 C C . LEU A 1 90 ? 15.537 -4.448 -9.941 1.00 87.19 90 LEU A C 1
ATOM 728 O O . LEU A 1 90 ? 15.820 -3.926 -11.012 1.00 87.19 90 LEU A O 1
ATOM 732 N N . ASP A 1 91 ? 16.456 -4.889 -9.087 1.00 89.06 91 ASP A N 1
ATOM 733 C CA . ASP A 1 91 ? 17.899 -4.745 -9.295 1.00 89.06 91 ASP A CA 1
ATOM 734 C C . ASP A 1 91 ? 18.441 -5.804 -10.273 1.00 89.06 91 ASP A C 1
ATOM 736 O O . ASP A 1 91 ? 19.478 -5.605 -10.906 1.00 89.06 91 ASP A O 1
ATOM 740 N N . ALA A 1 92 ? 17.729 -6.926 -10.431 1.00 87.75 92 ALA A N 1
ATOM 741 C CA . ALA A 1 92 ? 18.104 -8.014 -11.332 1.00 87.75 92 ALA A CA 1
ATOM 742 C C . ALA A 1 92 ? 17.809 -7.711 -12.815 1.00 87.75 92 ALA A C 1
ATOM 744 O O . ALA A 1 92 ? 18.324 -8.400 -13.697 1.00 87.75 92 ALA A O 1
ATOM 745 N N . HIS A 1 93 ? 16.994 -6.691 -13.108 1.00 84.75 93 HIS A N 1
ATOM 746 C CA . HIS A 1 93 ? 16.525 -6.384 -14.459 1.00 84.75 93 HIS A CA 1
ATOM 747 C C . HIS A 1 93 ? 16.762 -4.918 -14.833 1.00 84.75 93 HIS A C 1
ATOM 749 O O . HIS A 1 93 ? 16.465 -3.997 -14.079 1.00 84.75 93 HIS A O 1
ATOM 755 N N . LEU A 1 94 ? 17.222 -4.679 -16.066 1.00 87.62 94 LEU A N 1
ATOM 756 C CA . LEU A 1 94 ? 17.297 -3.326 -16.616 1.00 87.62 94 LEU A CA 1
ATOM 757 C C . LEU A 1 94 ? 15.966 -2.946 -17.276 1.00 87.62 94 LEU A C 1
ATOM 759 O O . LEU A 1 94 ? 15.637 -3.405 -18.376 1.00 87.62 94 LEU A O 1
ATOM 763 N N . PHE A 1 95 ? 15.216 -2.051 -16.640 1.00 87.56 95 PHE A N 1
ATOM 764 C CA . PHE A 1 95 ? 13.964 -1.545 -17.193 1.00 87.56 95 PHE A CA 1
ATOM 765 C C . PHE A 1 95 ? 14.160 -0.263 -17.994 1.00 87.56 95 PHE A C 1
ATOM 767 O O . PHE A 1 95 ? 14.833 0.668 -17.566 1.00 87.56 95 PHE A O 1
ATOM 774 N N . ARG A 1 96 ? 13.521 -0.202 -19.166 1.00 88.44 96 ARG A N 1
ATOM 775 C CA . ARG A 1 96 ? 13.545 0.977 -20.047 1.00 88.44 96 ARG A CA 1
ATOM 776 C C . ARG A 1 96 ? 12.282 1.832 -19.937 1.00 88.44 96 ARG A C 1
ATOM 778 O O . ARG A 1 96 ? 12.267 2.955 -20.425 1.00 88.44 96 ARG A O 1
ATOM 785 N N . SER A 1 97 ? 11.213 1.299 -19.343 1.00 89.88 97 SER A N 1
ATOM 786 C CA . SER A 1 97 ? 9.938 1.993 -19.140 1.00 89.88 97 SER A CA 1
ATOM 787 C C . SER A 1 97 ? 9.050 1.229 -18.155 1.00 89.88 97 SER A C 1
ATOM 789 O O . SER A 1 97 ? 9.217 0.022 -17.975 1.00 89.88 97 SER A O 1
ATOM 791 N N . LEU A 1 98 ? 8.045 1.902 -17.581 1.00 89.12 98 LEU A N 1
ATOM 792 C CA . LEU A 1 98 ? 7.018 1.255 -16.749 1.00 89.12 98 LEU A CA 1
ATOM 793 C C . LEU A 1 98 ? 6.239 0.166 -17.500 1.00 89.12 98 LEU A C 1
ATOM 795 O O . LEU A 1 98 ? 5.822 -0.815 -16.891 1.00 89.12 98 LEU A O 1
ATOM 799 N N . ALA A 1 99 ? 6.069 0.310 -18.817 1.00 89.44 99 ALA A N 1
ATOM 800 C CA . ALA A 1 99 ? 5.411 -0.698 -19.645 1.00 89.44 99 ALA A CA 1
ATOM 801 C C . ALA A 1 99 ? 6.179 -2.029 -19.664 1.00 89.44 99 ALA A C 1
ATOM 803 O O . ALA A 1 99 ? 5.563 -3.073 -19.842 1.00 89.44 99 ALA A O 1
ATOM 804 N N . HIS A 1 100 ? 7.497 -2.000 -19.439 1.00 88.12 100 HIS A N 1
ATOM 805 C CA . HIS A 1 100 ? 8.301 -3.211 -19.300 1.00 88.12 100 HIS A CA 1
ATOM 806 C C . HIS A 1 100 ? 8.152 -3.847 -17.908 1.00 88.12 100 HIS A C 1
ATOM 808 O O . HIS A 1 100 ? 8.119 -5.067 -17.796 1.00 88.12 100 HIS A O 1
ATOM 814 N N . VAL A 1 101 ? 8.025 -3.034 -16.853 1.00 88.44 101 VAL A N 1
ATOM 815 C CA . VAL A 1 101 ? 7.952 -3.527 -15.464 1.00 88.44 101 VAL A CA 1
ATOM 816 C C . VAL A 1 101 ? 6.583 -4.120 -15.137 1.00 88.44 101 VAL A C 1
ATOM 818 O O . VAL A 1 101 ? 6.492 -5.182 -14.530 1.00 88.44 101 VAL A O 1
ATOM 821 N N . ARG A 1 102 ? 5.501 -3.440 -15.535 1.00 87.81 102 ARG A N 1
ATOM 822 C CA . ARG A 1 102 ? 4.130 -3.788 -15.123 1.00 87.81 102 ARG A CA 1
ATOM 823 C C . ARG A 1 102 ? 3.733 -5.242 -15.430 1.00 87.81 102 ARG A C 1
ATOM 825 O O . ARG A 1 102 ? 3.172 -5.865 -14.534 1.00 87.81 102 ARG A O 1
ATOM 832 N N . PRO A 1 103 ? 4.037 -5.819 -16.610 1.00 84.31 103 PRO A N 1
ATOM 833 C CA . PRO A 1 103 ? 3.718 -7.218 -16.891 1.00 84.31 103 PRO A CA 1
ATOM 834 C C . PRO A 1 103 ? 4.458 -8.215 -15.996 1.00 84.31 103 PRO A C 1
ATOM 836 O O . PRO A 1 103 ? 3.898 -9.254 -15.680 1.00 84.31 103 PRO A O 1
ATOM 839 N N . LEU A 1 104 ? 5.690 -7.907 -15.576 1.00 81.88 104 LEU A N 1
ATOM 840 C CA . LEU A 1 104 ? 6.485 -8.785 -14.706 1.00 81.88 104 LEU A CA 1
ATOM 841 C C . LEU A 1 104 ? 5.958 -8.794 -13.271 1.00 81.88 104 LEU A C 1
ATOM 843 O O . LEU A 1 104 ? 6.104 -9.779 -12.560 1.00 81.88 104 LEU A O 1
ATOM 847 N N . VAL A 1 10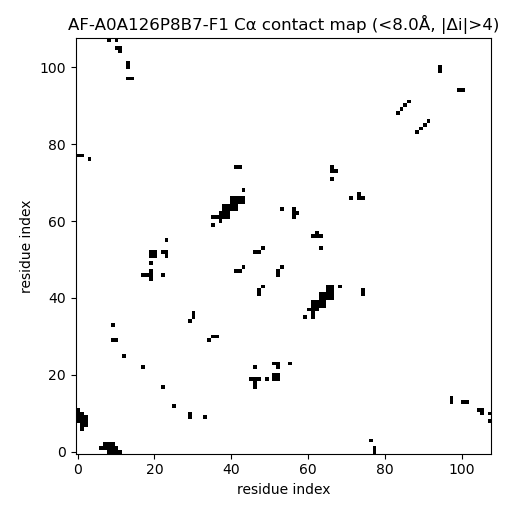5 ? 5.338 -7.691 -12.853 1.00 81.50 105 VAL A N 1
ATOM 848 C CA . VAL A 1 105 ? 4.803 -7.525 -11.500 1.00 81.50 105 VAL A CA 1
ATOM 849 C C . VAL A 1 105 ? 3.361 -7.989 -11.393 1.00 81.50 105 VAL A C 1
ATOM 851 O O . VAL A 1 105 ? 3.006 -8.597 -10.398 1.00 81.50 105 VAL A O 1
ATOM 854 N N . GLY A 1 106 ? 2.544 -7.771 -12.427 1.00 66.31 106 GLY A N 1
ATOM 855 C CA . GLY A 1 106 ? 1.168 -8.280 -12.480 1.00 66.31 106 GLY A CA 1
ATOM 856 C C . GLY A 1 106 ? 1.055 -9.805 -12.616 1.00 66.31 106 GLY A C 1
ATOM 857 O O . GLY A 1 106 ? -0.058 -10.310 -12.722 1.00 66.31 106 GLY A O 1
ATOM 858 N N . GLN A 1 107 ? 2.183 -10.523 -12.664 1.00 53.75 107 GLN A N 1
ATOM 859 C CA . GLN A 1 107 ? 2.270 -11.989 -12.629 1.00 53.75 107 GLN A CA 1
ATOM 860 C C . GLN A 1 107 ? 2.534 -12.547 -11.219 1.00 53.75 107 GLN A C 1
ATOM 862 O O . GLN A 1 107 ? 2.606 -13.767 -11.068 1.00 53.75 107 GLN A O 1
ATOM 867 N N . ILE A 1 108 ? 2.709 -11.676 -10.218 1.00 56.09 108 ILE A N 1
ATOM 868 C CA . ILE A 1 108 ? 2.977 -12.016 -8.813 1.00 56.09 108 ILE A CA 1
ATOM 869 C C . ILE A 1 108 ? 1.716 -11.752 -7.995 1.00 56.09 108 ILE A C 1
ATOM 871 O O . ILE A 1 108 ? 1.375 -12.625 -7.169 1.00 56.09 108 ILE A O 1
#

Sequence (108 aa):
MLDDDNRQLLGVEIDFSLPAARVVQTLTRLVDYHGCPAQLRTDNGPEFISNRLSEWGEKQGIMLHWIQPGKPTQNAYIERFNGSFRRELLDAHLFRSLAHVRPLVGQI

Solvent-accessible surface area (backbone atoms only — not comparable to full-atom values): 6648 Å² total; per-residue (Å²): 85,68,43,88,88,82,65,44,73,73,47,80,87,88,70,97,70,68,51,34,73,54,48,48,53,53,50,50,56,45,29,73,73,76,48,78,57,69,60,45,80,43,61,83,47,73,38,64,69,27,68,69,36,52,56,48,28,59,75,69,63,26,46,78,40,67,49,58,89,96,42,68,72,79,48,44,67,63,54,50,47,52,53,47,50,39,57,70,49,55,70,70,48,92,75,92,47,68,82,64,48,49,65,68,51,77,74,103